Protein AF-A0A450XR03-F1 (afdb_monomer_lite)

Foldseek 3Di:
DLVVVCVVVVHDSVVSVVCCVVVVVVVQVVCVVVVNRDDPAPPVNVVCVVVDDPDPDPPPPPPPPPPDPPDPVVPPDPPDPDD

Structure (mmCIF, N/CA/C/O backbone):
data_AF-A0A450XR03-F1
#
_entry.id   AF-A0A450XR03-F1
#
loop_
_atom_site.group_PDB
_atom_site.id
_atom_site.type_symbol
_atom_site.label_atom_id
_atom_site.label_alt_id
_atom_site.label_comp_id
_atom_site.label_asym_id
_atom_site.label_entity_id
_atom_site.label_seq_id
_atom_site.pdbx_PDB_ins_code
_atom_site.Cartn_x
_atom_site.Cartn_y
_atom_site.Cartn_z
_atom_site.occupancy
_atom_site.B_iso_or_equiv
_atom_site.auth_seq_id
_atom_site.auth_comp_id
_atom_site.auth_asym_id
_atom_site.auth_atom_id
_atom_site.pdbx_PDB_model_num
ATOM 1 N N . LEU A 1 1 ? 4.809 -8.501 -1.472 1.00 76.31 1 LEU A N 1
ATOM 2 C CA . LEU A 1 1 ? 3.902 -7.47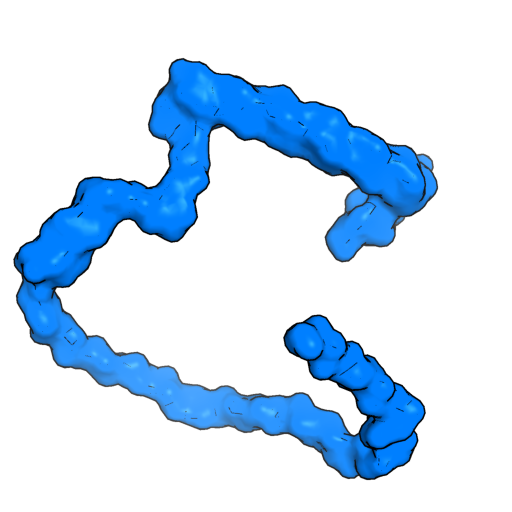5 -2.049 1.00 76.31 1 LEU A CA 1
ATOM 3 C C . LEU A 1 1 ? 4.560 -6.718 -3.203 1.00 76.31 1 LEU A C 1
ATOM 5 O O . LEU A 1 1 ? 4.020 -6.757 -4.296 1.00 76.31 1 LEU A O 1
ATOM 9 N N . 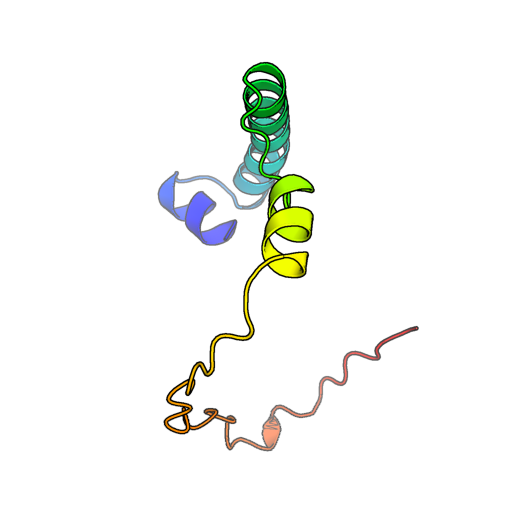GLN A 1 2 ? 5.722 -6.085 -2.999 1.00 83.12 2 GLN A N 1
ATOM 10 C CA . GLN A 1 2 ? 6.411 -5.328 -4.060 1.00 83.12 2 GLN A CA 1
ATOM 11 C C . GLN A 1 2 ? 6.808 -6.191 -5.265 1.00 83.12 2 GLN A C 1
ATOM 13 O O . GLN A 1 2 ? 6.600 -5.766 -6.388 1.00 83.12 2 GLN A O 1
ATOM 18 N N . GLU A 1 3 ? 7.294 -7.415 -5.043 1.00 86.75 3 GLU A N 1
ATOM 19 C CA . GLU A 1 3 ? 7.645 -8.361 -6.118 1.00 86.75 3 GLU A CA 1
ATOM 20 C C . GLU A 1 3 ? 6.436 -8.782 -6.967 1.00 86.75 3 GLU A C 1
ATOM 22 O O . GLU A 1 3 ? 6.547 -8.921 -8.177 1.00 86.75 3 GLU A O 1
ATOM 27 N N . VAL A 1 4 ? 5.260 -8.923 -6.347 1.00 90.31 4 VAL A N 1
ATOM 28 C CA . VAL A 1 4 ? 4.017 -9.272 -7.053 1.00 90.31 4 VAL A CA 1
ATOM 29 C C . VAL A 1 4 ? 3.569 -8.115 -7.941 1.00 90.31 4 VAL A C 1
ATOM 31 O O . VAL A 1 4 ? 3.224 -8.324 -9.095 1.00 90.31 4 VAL A O 1
ATOM 34 N N . ILE A 1 5 ? 3.615 -6.885 -7.423 1.00 88.50 5 ILE A N 1
ATOM 35 C CA . ILE A 1 5 ? 3.286 -5.674 -8.190 1.00 88.50 5 ILE A CA 1
ATOM 36 C C . ILE A 1 5 ? 4.302 -5.474 -9.318 1.00 88.50 5 ILE A C 1
ATOM 38 O O . ILE A 1 5 ? 3.917 -5.208 -10.449 1.00 88.50 5 ILE A O 1
ATOM 42 N N . ALA A 1 6 ? 5.588 -5.662 -9.026 1.00 91.12 6 ALA A N 1
ATOM 43 C CA . ALA A 1 6 ? 6.658 -5.599 -10.010 1.00 91.12 6 ALA A CA 1
ATOM 44 C C . ALA A 1 6 ? 6.407 -6.570 -11.174 1.00 91.12 6 ALA A C 1
ATOM 46 O O . ALA A 1 6 ? 6.425 -6.164 -12.330 1.00 91.12 6 ALA A O 1
ATOM 47 N N . HIS A 1 7 ? 6.061 -7.819 -10.859 1.00 92.25 7 HIS A N 1
ATOM 48 C CA . HIS A 1 7 ? 5.728 -8.828 -11.857 1.00 92.25 7 HIS A CA 1
ATOM 49 C C . HIS A 1 7 ? 4.457 -8.499 -12.657 1.00 92.25 7 HIS A C 1
ATOM 51 O O . HIS A 1 7 ? 4.448 -8.640 -13.874 1.00 92.25 7 HIS A O 1
ATOM 57 N N . LEU A 1 8 ? 3.393 -8.033 -11.995 1.00 94.50 8 LEU A N 1
ATOM 58 C CA . LEU A 1 8 ? 2.116 -7.714 -12.648 1.00 94.50 8 LEU A CA 1
ATOM 59 C C . LEU A 1 8 ? 2.212 -6.5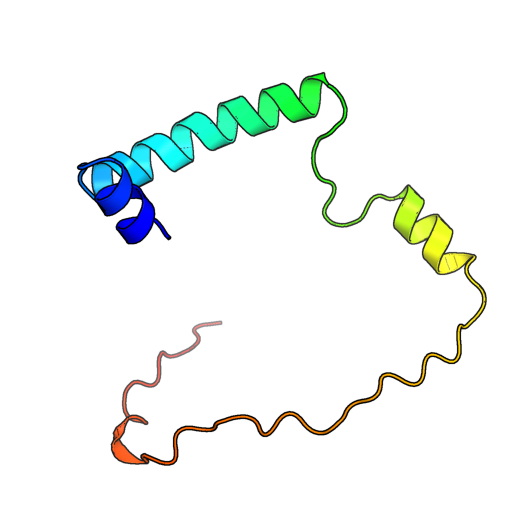55 -13.646 1.00 94.50 8 LEU A C 1
ATOM 61 O O . LEU A 1 8 ? 1.451 -6.520 -14.609 1.00 94.50 8 LEU A O 1
ATOM 65 N N . PHE A 1 9 ? 3.113 -5.606 -13.405 1.00 91.75 9 PHE A N 1
ATOM 66 C CA . PHE A 1 9 ? 3.272 -4.405 -14.226 1.00 91.75 9 PHE A CA 1
ATOM 67 C C . PHE A 1 9 ? 4.574 -4.390 -15.034 1.00 91.75 9 PHE A C 1
ATOM 69 O O . PHE A 1 9 ? 4.969 -3.327 -15.508 1.00 91.75 9 PHE A O 1
ATOM 76 N N . ASP A 1 10 ? 5.236 -5.545 -15.160 1.00 94.44 10 ASP A N 1
ATOM 77 C CA . ASP A 1 10 ? 6.504 -5.717 -15.880 1.00 94.44 10 ASP A CA 1
ATOM 78 C C . ASP A 1 10 ? 7.551 -4.641 -15.530 1.00 94.44 10 ASP A C 1
ATOM 80 O O . ASP A 1 10 ? 8.179 -4.010 -16.379 1.00 94.44 10 ASP A O 1
ATOM 84 N N . MET A 1 11 ? 7.697 -4.376 -14.231 1.00 93.88 11 MET A N 1
ATOM 85 C CA . MET A 1 11 ? 8.619 -3.376 -13.698 1.00 93.88 11 MET A CA 1
ATOM 86 C C . MET A 1 11 ? 9.568 -3.995 -12.678 1.00 93.88 11 MET A C 1
ATOM 88 O O . MET A 1 11 ? 9.326 -5.073 -12.138 1.00 93.88 11 MET A O 1
ATOM 92 N N . SER A 1 12 ? 10.661 -3.301 -12.365 1.00 94.25 12 SER A N 1
ATOM 93 C CA . SER A 1 12 ? 11.570 -3.758 -11.317 1.00 94.25 12 SER A CA 1
ATOM 94 C C . SER A 1 12 ? 10.959 -3.574 -9.922 1.00 94.25 12 SER A C 1
ATOM 96 O O . SER A 1 12 ? 10.120 -2.701 -9.681 1.00 94.25 12 SER A O 1
ATOM 98 N N . GLN A 1 13 ? 11.435 -4.353 -8.947 1.00 89.38 13 GLN A N 1
ATOM 99 C CA . GLN A 1 13 ? 11.026 -4.192 -7.548 1.00 89.38 13 GLN A CA 1
ATOM 100 C C . GLN A 1 13 ? 11.325 -2.779 -7.017 1.00 89.38 13 GLN A C 1
ATOM 102 O O . GLN A 1 13 ? 10.532 -2.227 -6.255 1.00 89.38 13 GLN A O 1
ATOM 107 N N . SER A 1 14 ? 12.444 -2.170 -7.426 1.00 93.38 14 SER A N 1
ATOM 108 C CA . SER A 1 14 ? 12.806 -0.812 -7.007 1.00 93.38 14 SER A CA 1
ATOM 109 C C . SER A 1 14 ? 11.856 0.240 -7.583 1.00 93.38 14 SER A C 1
ATOM 111 O O . SER A 1 14 ? 11.465 1.160 -6.863 1.00 93.38 14 SER A O 1
ATOM 113 N N . GLN A 1 15 ? 11.419 0.071 -8.834 1.00 92.25 15 GLN A N 1
ATOM 114 C CA . GLN A 1 15 ? 10.393 0.914 -9.451 1.00 92.25 15 GLN A CA 1
ATOM 115 C C . GLN A 1 15 ? 9.044 0.748 -8.744 1.00 92.25 15 GLN A C 1
ATOM 117 O O . GLN A 1 15 ? 8.431 1.746 -8.365 1.00 92.25 15 GLN A O 1
ATOM 122 N N . ALA A 1 16 ? 8.614 -0.489 -8.480 1.00 93.12 16 ALA A N 1
ATOM 123 C CA . ALA A 1 16 ? 7.384 -0.755 -7.736 1.00 93.12 16 ALA A CA 1
ATOM 124 C C . ALA A 1 16 ? 7.421 -0.114 -6.340 1.00 93.12 16 ALA A C 1
ATOM 126 O O . ALA A 1 16 ? 6.463 0.536 -5.925 1.00 93.12 16 ALA A O 1
ATOM 127 N N . ASN A 1 17 ? 8.546 -0.235 -5.631 1.00 93.38 17 ASN A N 1
ATOM 128 C CA . ASN A 1 17 ? 8.747 0.385 -4.324 1.00 93.38 17 ASN A CA 1
ATOM 129 C C . ASN A 1 17 ? 8.609 1.918 -4.390 1.00 93.38 17 ASN A C 1
ATOM 131 O O . ASN A 1 17 ? 7.851 2.519 -3.623 1.00 93.38 17 ASN A O 1
ATOM 135 N N . PHE A 1 18 ? 9.288 2.548 -5.351 1.00 94.56 18 PHE A N 1
ATOM 136 C CA . PHE A 1 18 ? 9.220 3.992 -5.569 1.00 94.56 18 PHE A CA 1
ATOM 137 C C . PHE A 1 18 ? 7.787 4.476 -5.831 1.00 94.56 18 PHE A C 1
ATOM 139 O O . PHE A 1 18 ? 7.322 5.438 -5.207 1.00 94.56 18 PHE A O 1
ATOM 146 N N . TRP A 1 19 ? 7.057 3.782 -6.706 1.00 93.69 19 TRP A N 1
ATOM 147 C CA . TRP A 1 19 ? 5.681 4.139 -7.035 1.00 93.69 19 TRP A CA 1
ATOM 148 C C . TRP A 1 19 ? 4.724 3.917 -5.871 1.00 93.69 19 TRP A C 1
ATOM 150 O O . TRP A 1 19 ? 3.895 4.786 -5.608 1.00 93.69 19 TRP A O 1
ATOM 160 N N . ILE A 1 20 ? 4.875 2.829 -5.112 1.00 92.69 20 ILE A N 1
ATOM 161 C CA . ILE A 1 20 ? 4.065 2.581 -3.913 1.00 92.69 20 ILE A CA 1
ATOM 162 C C . ILE A 1 20 ? 4.221 3.732 -2.921 1.00 92.69 20 ILE A C 1
ATOM 164 O O . ILE A 1 20 ? 3.217 4.258 -2.440 1.00 92.69 20 ILE A O 1
ATOM 168 N N . HIS A 1 21 ? 5.448 4.173 -2.635 1.00 92.31 21 HIS A N 1
ATOM 169 C CA . HIS A 1 21 ? 5.672 5.286 -1.711 1.00 92.31 21 HIS A CA 1
ATOM 170 C C . HIS A 1 21 ? 5.134 6.621 -2.231 1.00 92.31 21 HIS A C 1
ATOM 172 O O . HIS A 1 21 ? 4.609 7.413 -1.445 1.00 92.31 21 HIS A O 1
ATOM 178 N N . THR A 1 22 ? 5.240 6.863 -3.536 1.00 94.00 22 THR A N 1
ATOM 179 C CA . THR A 1 22 ? 4.772 8.102 -4.168 1.00 94.00 22 THR A CA 1
ATOM 180 C C . THR A 1 22 ? 3.247 8.167 -4.179 1.00 94.00 22 THR A C 1
ATOM 182 O O . THR A 1 22 ? 2.653 9.109 -3.653 1.00 94.00 22 THR A O 1
ATOM 185 N N . LEU A 1 23 ? 2.598 7.125 -4.698 1.00 92.31 23 LEU A N 1
ATOM 186 C CA . LEU A 1 23 ? 1.146 7.071 -4.856 1.00 92.31 23 LEU A CA 1
ATOM 187 C C . LEU A 1 23 ? 0.421 6.924 -3.519 1.00 92.31 23 LEU A C 1
ATOM 189 O O . LEU A 1 23 ? -0.653 7.494 -3.351 1.00 92.31 23 LEU A O 1
ATOM 193 N N . SER A 1 24 ? 1.016 6.245 -2.532 1.00 90.50 24 SER A N 1
ATOM 194 C CA . SER A 1 24 ? 0.416 6.138 -1.195 1.00 90.50 24 SER A CA 1
ATOM 195 C C . SER A 1 24 ? 0.234 7.497 -0.520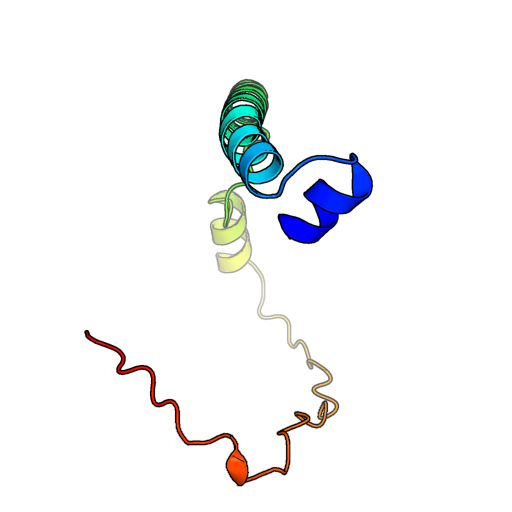 1.00 90.50 24 SER A C 1
ATOM 197 O O . SER A 1 24 ? -0.723 7.671 0.229 1.00 90.50 24 SER A O 1
ATOM 199 N N . LYS A 1 25 ? 1.133 8.463 -0.754 1.00 91.62 25 LYS A N 1
ATOM 200 C CA . LYS A 1 25 ? 0.994 9.820 -0.200 1.00 91.62 25 LYS A CA 1
ATOM 201 C C . LYS A 1 25 ? -0.179 10.548 -0.845 1.00 91.62 25 LYS A C 1
ATOM 203 O O . LYS A 1 25 ? -1.064 11.010 -0.140 1.00 91.62 25 LYS A O 1
ATOM 208 N N . VAL A 1 26 ? -0.232 10.535 -2.176 1.00 93.44 26 VAL A N 1
ATOM 209 C CA . VAL A 1 26 ? -1.322 11.152 -2.944 1.00 93.44 26 VAL A CA 1
ATOM 210 C C . VAL A 1 26 ? -2.673 10.549 -2.562 1.00 93.44 26 VAL A C 1
ATOM 212 O O . VAL A 1 26 ? -3.635 11.278 -2.332 1.00 93.44 26 VAL A O 1
ATOM 215 N N . LEU A 1 27 ? -2.738 9.221 -2.434 1.00 89.19 27 LEU A N 1
ATOM 216 C CA . LEU A 1 27 ? -3.946 8.518 -2.019 1.00 89.19 27 LEU A CA 1
ATOM 217 C C . LEU A 1 27 ? -4.382 8.932 -0.610 1.00 89.19 27 LEU A C 1
ATOM 219 O O . LEU A 1 27 ? -5.556 9.219 -0.396 1.00 89.19 27 LEU A O 1
ATOM 223 N N . LYS A 1 28 ? -3.450 8.999 0.347 1.00 87.62 28 LYS A N 1
ATOM 224 C CA . LYS A 1 28 ? -3.749 9.449 1.713 1.00 87.62 28 LYS A CA 1
ATOM 225 C C . LYS A 1 28 ? -4.247 10.889 1.741 1.00 87.62 28 LYS A C 1
ATOM 227 O O . LYS A 1 28 ? -5.228 11.155 2.426 1.00 87.62 28 LYS A O 1
ATOM 232 N N . ASP A 1 29 ? -3.628 11.783 0.978 1.00 89.56 29 ASP A N 1
ATOM 233 C CA . ASP A 1 29 ? -4.034 13.189 0.909 1.00 89.56 29 ASP A CA 1
ATOM 234 C C . ASP A 1 29 ? -5.432 13.337 0.298 1.00 89.56 29 ASP A C 1
ATOM 236 O O . ASP A 1 29 ? -6.259 14.098 0.801 1.00 89.56 29 ASP A O 1
ATOM 240 N N . ALA A 1 30 ? -5.732 12.575 -0.757 1.00 90.94 30 ALA A N 1
ATOM 241 C CA . ALA A 1 30 ? -7.056 12.552 -1.371 1.00 90.94 30 ALA A CA 1
ATOM 242 C C . ALA A 1 30 ? -8.125 12.013 -0.407 1.00 90.94 30 ALA A C 1
ATOM 244 O O . ALA A 1 30 ? -9.175 12.634 -0.243 1.00 90.94 30 ALA A O 1
ATOM 245 N N . LEU A 1 31 ? -7.839 10.898 0.274 1.00 87.81 31 LEU A N 1
ATOM 246 C CA . LEU A 1 31 ? -8.736 10.313 1.274 1.00 87.81 31 LEU A CA 1
ATOM 247 C C . LEU A 1 31 ? -8.953 11.253 2.463 1.00 87.81 31 LEU A C 1
ATOM 249 O O . LEU A 1 31 ? -10.079 11.380 2.936 1.00 87.81 31 LEU A O 1
ATOM 253 N N . HIS A 1 32 ? -7.907 11.949 2.912 1.00 85.31 32 HIS A N 1
ATOM 254 C CA . HIS A 1 32 ? -8.002 12.940 3.981 1.00 85.31 32 HIS A CA 1
ATOM 255 C C . HIS A 1 32 ? -8.912 14.105 3.587 1.00 85.31 32 HIS A C 1
ATOM 257 O O . HIS A 1 32 ? -9.810 14.459 4.346 1.00 85.31 32 HIS A O 1
ATOM 263 N N . ARG A 1 33 ? -8.738 14.667 2.383 1.00 86.75 33 ARG A N 1
ATOM 264 C CA . ARG A 1 33 ? -9.590 15.760 1.877 1.00 86.75 33 ARG A CA 1
ATOM 265 C C . ARG A 1 33 ? -11.060 15.367 1.769 1.00 86.75 33 ARG A C 1
ATOM 267 O O . ARG A 1 33 ? -11.926 16.206 1.973 1.00 86.75 33 ARG A O 1
ATOM 274 N N . GLN A 1 34 ? -11.330 14.109 1.435 1.00 85.00 34 GLN A N 1
ATOM 275 C CA . GLN A 1 34 ? -12.686 13.575 1.309 1.00 85.00 34 GLN A CA 1
ATOM 276 C C . GLN A 1 34 ? -13.270 13.084 2.649 1.00 85.00 34 GLN A C 1
ATOM 278 O O . GLN A 1 34 ? -14.405 12.626 2.679 1.00 85.00 34 GLN A O 1
ATOM 283 N N . GLY A 1 35 ? -12.512 13.143 3.752 1.00 80.12 35 GLY A N 1
ATOM 284 C CA . GLY A 1 35 ? -12.960 12.663 5.064 1.00 80.12 35 GLY A CA 1
ATOM 285 C C . GLY A 1 35 ? -13.009 11.136 5.213 1.00 80.12 35 GLY A C 1
ATOM 286 O O . GLY A 1 35 ? -13.464 10.643 6.238 1.00 80.12 35 GLY A O 1
ATOM 287 N N . TYR A 1 36 ? -12.502 10.375 4.237 1.00 77.81 36 TYR A N 1
ATOM 288 C CA . TYR A 1 36 ? -12.465 8.903 4.242 1.00 77.81 36 TYR A CA 1
ATOM 289 C C . TYR A 1 36 ? -11.088 8.342 4.612 1.00 77.81 36 TYR A C 1
ATOM 291 O O . TYR A 1 36 ? -10.745 7.217 4.242 1.00 77.81 36 TYR A O 1
ATOM 299 N N . ALA A 1 37 ? -10.249 9.121 5.299 1.00 74.75 37 ALA A N 1
ATOM 300 C CA . ALA A 1 37 ? -8.978 8.604 5.782 1.00 74.75 37 ALA A CA 1
ATOM 301 C C . ALA A 1 37 ? -9.252 7.413 6.719 1.00 74.75 37 ALA A C 1
ATOM 303 O O . ALA A 1 37 ? -10.003 7.568 7.684 1.00 74.75 37 ALA A O 1
ATOM 304 N N . PRO A 1 38 ? -8.671 6.228 6.460 1.00 65.12 38 PRO A N 1
ATOM 305 C CA . PRO A 1 38 ? -8.913 5.066 7.299 1.00 65.12 38 PRO A CA 1
ATOM 306 C C . PRO A 1 38 ? -8.349 5.341 8.695 1.00 65.12 38 PRO A C 1
ATOM 308 O O . PRO A 1 38 ? -7.133 5.320 8.899 1.00 65.12 38 PRO A O 1
ATOM 311 N N . SER A 1 39 ? -9.229 5.618 9.660 1.00 64.81 39 SER A N 1
ATOM 312 C CA . SER A 1 39 ? -8.841 5.613 11.066 1.00 64.81 39 SER A CA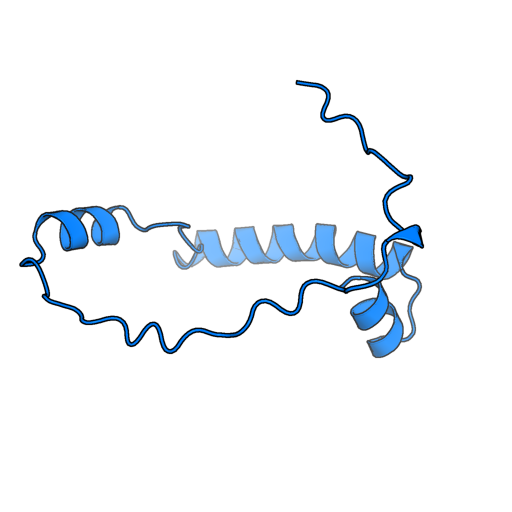 1
ATOM 313 C C . SER A 1 39 ? -8.616 4.168 11.482 1.00 64.81 39 SER A C 1
ATOM 315 O O . SER A 1 39 ? -9.462 3.309 11.234 1.00 64.81 39 SER A O 1
ATOM 317 N N . ARG A 1 40 ? -7.472 3.886 12.114 1.00 63.66 40 ARG A N 1
ATOM 318 C CA . ARG A 1 40 ? -7.151 2.537 12.602 1.00 63.66 40 ARG A CA 1
ATOM 319 C C . ARG A 1 40 ? -8.214 2.036 13.582 1.00 63.66 40 ARG A C 1
ATOM 321 O O . ARG A 1 40 ? -8.507 0.849 13.582 1.00 63.66 40 ARG A O 1
ATOM 328 N N . ILE A 1 41 ? -8.773 2.951 14.373 1.00 61.81 41 ILE A N 1
ATOM 329 C CA . ILE A 1 41 ? -10.005 2.787 15.141 1.00 61.81 41 ILE A CA 1
ATOM 330 C C . ILE A 1 41 ? -10.651 4.183 15.180 1.00 61.81 41 ILE A C 1
ATOM 332 O O . ILE A 1 41 ? -10.035 5.113 15.708 1.00 61.81 41 ILE A O 1
ATOM 336 N N . PRO A 1 42 ? -11.815 4.408 14.551 1.00 67.62 42 PRO A N 1
ATOM 337 C CA . PRO A 1 42 ? -12.540 5.667 14.696 1.00 67.62 42 PRO A CA 1
ATOM 338 C C . PRO A 1 42 ? -12.814 5.930 16.180 1.00 67.62 42 PRO A C 1
ATOM 340 O O . PRO A 1 42 ? -13.167 5.003 16.902 1.00 67.62 42 PRO A O 1
ATOM 343 N N . LYS A 1 43 ? -12.676 7.171 16.652 1.00 68.88 43 LYS A N 1
ATOM 344 C CA . LYS A 1 43 ? -13.047 7.508 18.036 1.00 68.88 43 LYS A CA 1
ATOM 345 C C . LYS A 1 43 ? -14.510 7.130 18.308 1.00 68.88 43 LYS A C 1
ATOM 347 O O . LYS A 1 43 ? -14.795 6.457 19.283 1.00 68.88 43 LYS A O 1
ATOM 352 N N . ASP A 1 44 ? -15.371 7.382 17.328 1.00 69.12 44 ASP A N 1
ATOM 353 C CA . ASP A 1 44 ? -16.779 6.982 17.318 1.00 69.12 44 ASP A CA 1
ATOM 354 C C . ASP A 1 44 ? -16.980 5.460 17.420 1.00 69.12 44 ASP A C 1
ATOM 356 O O . ASP A 1 44 ? -18.010 4.994 17.891 1.00 69.12 44 ASP A O 1
ATOM 360 N N . MET A 1 45 ? -16.012 4.658 16.964 1.00 69.94 45 MET A N 1
ATOM 361 C CA . MET A 1 45 ? -16.037 3.205 17.122 1.00 69.94 45 MET A CA 1
ATOM 362 C C . MET A 1 45 ? -15.664 2.810 18.553 1.00 69.94 45 MET A C 1
ATOM 364 O O . MET A 1 45 ? -16.316 1.930 19.094 1.00 69.94 45 MET A O 1
ATOM 368 N N . LEU A 1 46 ? -14.675 3.463 19.177 1.00 73.50 46 LEU A N 1
ATOM 369 C CA . LEU A 1 46 ? -14.350 3.242 20.594 1.00 73.50 46 LEU A CA 1
ATOM 370 C C . LEU A 1 46 ? -15.522 3.632 21.496 1.00 73.50 46 LEU A C 1
ATOM 372 O O . LEU A 1 46 ? -15.921 2.832 22.332 1.00 73.50 46 LEU A O 1
ATOM 376 N N . ASP A 1 47 ? -16.126 4.794 21.250 1.00 76.44 47 ASP A N 1
ATOM 377 C CA . ASP A 1 47 ? -17.296 5.259 21.997 1.00 76.44 47 ASP A CA 1
ATOM 378 C C . ASP A 1 47 ? -18.475 4.281 21.830 1.00 76.44 47 ASP A C 1
ATOM 380 O O . ASP A 1 47 ? -19.209 4.008 22.776 1.00 76.44 47 ASP A O 1
ATOM 384 N N . ARG A 1 48 ? -18.650 3.693 20.638 1.00 73.06 48 ARG A N 1
ATOM 385 C CA . ARG A 1 48 ? -19.650 2.637 20.416 1.00 73.06 48 ARG A CA 1
ATOM 386 C C . ARG A 1 48 ? -19.311 1.340 21.143 1.00 73.06 48 ARG A C 1
ATOM 388 O O . ARG A 1 48 ? -20.217 0.771 21.728 1.00 73.06 48 ARG A O 1
ATOM 395 N N . LEU A 1 49 ? -18.050 0.906 21.129 1.00 72.19 49 LEU A N 1
ATOM 396 C CA . LEU A 1 49 ? -17.578 -0.290 21.838 1.00 72.19 49 LEU A CA 1
ATOM 397 C C . LEU A 1 49 ? -17.709 -0.156 23.361 1.00 72.19 49 LEU A C 1
ATOM 399 O O . LEU A 1 49 ? -18.006 -1.137 24.030 1.00 72.19 49 LEU A O 1
ATOM 403 N N . GLU A 1 50 ? -17.503 1.040 23.917 1.00 77.50 50 GLU A N 1
ATOM 404 C CA . GLU A 1 50 ? -17.683 1.299 25.353 1.00 77.50 50 GLU A CA 1
ATOM 405 C C . GLU A 1 50 ? -19.155 1.240 25.787 1.00 77.50 50 GLU A C 1
ATOM 407 O O . GLU A 1 50 ? -19.445 0.902 26.932 1.00 77.50 50 GLU A O 1
ATOM 412 N N . ASN A 1 51 ? -20.081 1.554 24.875 1.00 77.38 51 ASN A N 1
ATOM 413 C CA . ASN A 1 51 ? -21.526 1.533 25.123 1.00 77.38 51 ASN A CA 1
ATOM 414 C C . ASN A 1 51 ? -22.220 0.276 24.566 1.00 77.38 51 ASN A C 1
ATOM 416 O O . ASN A 1 51 ? -23.445 0.170 24.638 1.00 77.38 51 ASN A O 1
ATOM 420 N N . GLU A 1 52 ? -21.469 -0.657 23.981 1.00 74.31 52 GLU A N 1
ATOM 421 C CA . GLU A 1 52 ? -22.003 -1.909 23.454 1.00 74.31 52 GLU A CA 1
ATOM 422 C C . GLU A 1 52 ? -22.208 -2.898 24.608 1.00 74.31 52 GLU A C 1
ATOM 424 O O . GLU A 1 52 ? -21.335 -3.085 25.457 1.00 74.31 52 GLU A O 1
ATOM 429 N N . GLU A 1 53 ? -23.388 -3.519 24.673 1.00 74.62 53 GLU A N 1
ATOM 430 C CA . GLU A 1 53 ? -23.646 -4.576 25.651 1.00 74.62 53 GLU A CA 1
ATOM 431 C C . GLU A 1 53 ? -22.669 -5.738 25.430 1.00 74.62 53 GLU A C 1
ATOM 433 O O . GLU A 1 53 ? -22.335 -6.067 24.291 1.00 74.62 53 GLU A O 1
ATOM 438 N N . LEU A 1 54 ? -22.224 -6.376 26.521 1.00 68.31 54 LEU A N 1
ATOM 439 C CA . LEU A 1 54 ? -21.376 -7.568 26.463 1.00 68.31 54 LEU A CA 1
ATOM 440 C C . LEU A 1 54 ? -22.069 -8.646 25.624 1.00 68.31 54 LEU A C 1
ATOM 442 O O . LEU A 1 54 ? -22.959 -9.353 26.095 1.00 68.31 54 LEU A O 1
ATOM 446 N N . GLN A 1 55 ? -21.656 -8.764 24.368 1.00 65.69 55 GLN A N 1
ATOM 447 C CA . GLN A 1 55 ? -22.101 -9.834 23.499 1.00 65.69 55 GLN A CA 1
ATOM 448 C C . GLN A 1 55 ? -21.350 -11.103 23.890 1.00 65.69 55 GLN A C 1
ATOM 450 O O . GLN A 1 55 ? -20.121 -11.167 23.823 1.00 65.69 55 GLN A O 1
ATOM 455 N N . ASP A 1 56 ? -22.111 -12.119 24.291 1.00 63.06 56 ASP A N 1
ATOM 456 C CA . ASP A 1 56 ? -21.615 -13.457 24.608 1.00 63.06 56 ASP A CA 1
ATOM 457 C C . ASP A 1 56 ? -21.289 -14.187 23.293 1.00 63.06 56 ASP A C 1
ATOM 459 O O . ASP A 1 56 ? -21.962 -15.117 22.842 1.00 63.06 56 ASP A O 1
ATOM 463 N N . PHE A 1 57 ? -20.283 -13.679 22.584 1.00 59.72 57 PHE A N 1
ATOM 464 C CA . PHE A 1 57 ? -19.793 -14.315 21.378 1.00 59.72 57 PHE A CA 1
ATOM 465 C C . PHE A 1 57 ? -18.985 -15.542 21.766 1.00 59.72 57 PHE A C 1
ATOM 467 O O . PHE A 1 57 ? -17.805 -15.461 22.111 1.00 59.72 57 PHE A O 1
ATOM 474 N N . ALA A 1 58 ? -19.602 -16.709 21.620 1.00 55.84 58 ALA A N 1
ATOM 475 C CA . ALA A 1 58 ? -18.854 -17.934 21.426 1.00 55.84 58 ALA A CA 1
ATOM 476 C C . ALA A 1 58 ? -18.120 -17.820 20.082 1.00 55.84 58 ALA A C 1
ATOM 478 O O . ALA A 1 58 ? -18.674 -18.097 19.017 1.00 55.84 58 ALA A O 1
ATOM 479 N N . ILE A 1 59 ? -16.864 -17.372 20.115 1.00 60.75 59 ILE A N 1
ATOM 480 C CA . ILE A 1 59 ? -15.954 -17.621 19.001 1.00 60.75 59 ILE A CA 1
ATOM 481 C C . ILE A 1 59 ? -15.836 -19.141 18.935 1.00 60.75 59 ILE A C 1
ATOM 483 O O . ILE A 1 59 ? -15.296 -19.747 19.861 1.00 60.75 59 ILE A O 1
ATOM 487 N N . ASP A 1 60 ? -16.348 -19.755 17.865 1.00 59.34 60 ASP A N 1
ATOM 488 C CA . ASP A 1 60 ? -16.030 -21.143 17.547 1.00 59.34 60 ASP A CA 1
ATOM 489 C C . ASP A 1 60 ? -14.539 -21.206 17.210 1.00 59.34 60 ASP A C 1
ATOM 491 O O . ASP A 1 60 ? -14.102 -21.112 16.061 1.00 59.34 60 ASP A O 1
ATOM 495 N N . GLY A 1 61 ? -13.735 -21.287 18.265 1.00 58.41 61 GLY A N 1
ATOM 496 C CA . GLY A 1 61 ? -12.326 -21.599 18.219 1.00 58.41 61 GLY A CA 1
ATOM 497 C C . GLY A 1 61 ? -12.150 -23.070 17.892 1.00 58.41 61 GLY A C 1
ATOM 498 O O . GLY A 1 61 ? -11.403 -23.741 18.599 1.00 58.41 61 GLY A O 1
ATOM 499 N N . THR A 1 62 ? -12.819 -23.577 16.845 1.00 56.06 62 THR A N 1
ATOM 500 C CA . THR A 1 62 ? -12.427 -24.835 16.223 1.00 56.06 62 THR A CA 1
ATOM 501 C C . THR A 1 62 ? -10.942 -24.711 15.950 1.00 56.06 62 THR A C 1
ATOM 503 O O . THR A 1 62 ? -10.484 -23.880 15.162 1.00 56.06 62 THR A O 1
ATOM 506 N N . GLU A 1 63 ? -10.189 -25.476 16.731 1.00 58.81 63 GLU A N 1
ATOM 507 C CA . GLU A 1 63 ? -8.749 -25.428 16.847 1.00 58.81 63 GLU A CA 1
ATOM 508 C C . GLU A 1 63 ? -8.136 -25.514 15.451 1.00 58.81 63 GLU A C 1
ATOM 510 O O . GLU A 1 63 ? -7.951 -26.592 14.879 1.00 58.81 63 GLU A O 1
ATOM 515 N N . ARG A 1 64 ? -7.814 -24.366 14.850 1.00 60.16 64 ARG A N 1
ATOM 516 C CA . ARG A 1 64 ? -7.004 -24.371 13.641 1.00 60.16 64 ARG A CA 1
ATOM 517 C C . ARG A 1 64 ? -5.652 -24.884 14.085 1.00 60.16 64 ARG A C 1
ATOM 519 O O . ARG A 1 64 ? -4.917 -24.164 14.760 1.00 60.16 64 ARG A O 1
ATOM 526 N N . LYS A 1 65 ? -5.329 -26.132 13.730 1.00 64.75 65 LYS A N 1
ATOM 527 C CA . LYS A 1 65 ? -3.986 -26.682 13.924 1.00 64.75 65 LYS A CA 1
ATOM 528 C C . LYS A 1 65 ? -2.991 -25.650 13.412 1.00 64.75 65 LYS A C 1
ATOM 530 O O . LYS A 1 65 ? -2.913 -25.390 12.211 1.00 64.75 65 LYS A O 1
ATOM 535 N N . ILE A 1 66 ? -2.231 -25.059 14.328 1.00 63.28 66 ILE A N 1
ATOM 536 C CA . ILE A 1 66 ? -1.070 -24.268 13.954 1.00 63.28 66 ILE A CA 1
ATOM 537 C C . ILE A 1 66 ? -0.152 -25.250 13.232 1.00 63.28 66 ILE A C 1
ATOM 539 O O . ILE A 1 66 ? 0.355 -26.187 13.852 1.00 63.28 66 ILE A O 1
ATOM 543 N N . ASN A 1 67 ? 0.050 -25.064 11.928 1.00 58.22 67 ASN A N 1
ATOM 544 C CA . ASN A 1 67 ? 1.046 -25.822 11.186 1.00 58.22 67 ASN A CA 1
ATOM 545 C C . ASN A 1 67 ? 2.434 -25.334 11.618 1.00 58.22 67 ASN A C 1
ATOM 547 O O . ASN A 1 67 ? 3.061 -24.506 10.958 1.00 58.22 67 ASN A O 1
ATOM 551 N N . ARG A 1 68 ? 2.890 -25.782 12.790 1.00 63.28 68 ARG A N 1
ATOM 552 C CA . ARG A 1 68 ? 4.287 -25.633 13.186 1.00 63.28 68 ARG A CA 1
ATOM 553 C C . ARG A 1 68 ? 5.083 -26.554 12.273 1.00 63.28 68 ARG A C 1
ATOM 555 O O . ARG A 1 68 ? 4.874 -27.763 12.292 1.00 63.28 68 ARG A O 1
ATOM 562 N N . GLN A 1 69 ? 5.963 -25.981 11.456 1.00 64.38 69 GLN A N 1
ATOM 563 C CA . GLN A 1 69 ? 6.898 -26.772 10.662 1.00 64.38 69 GLN A CA 1
ATOM 564 C C . GLN A 1 69 ? 7.694 -27.681 11.608 1.00 64.38 69 GLN A C 1
ATOM 566 O O . GLN A 1 69 ? 8.310 -27.210 12.559 1.00 64.38 69 GLN A O 1
ATOM 571 N N . ILE A 1 70 ? 7.626 -28.991 11.361 1.00 61.62 70 ILE A N 1
ATOM 572 C CA . ILE A 1 70 ? 8.199 -30.047 12.215 1.00 61.62 70 ILE A CA 1
ATOM 573 C C . ILE A 1 70 ? 9.728 -30.152 12.018 1.00 61.62 70 ILE A C 1
ATOM 575 O O . ILE A 1 70 ? 10.408 -30.892 12.727 1.00 61.62 70 ILE A O 1
ATOM 579 N N . ASP A 1 71 ? 10.304 -29.393 11.079 1.00 64.50 71 ASP A N 1
ATOM 580 C CA . ASP A 1 71 ? 11.734 -29.470 10.801 1.00 64.50 71 ASP A CA 1
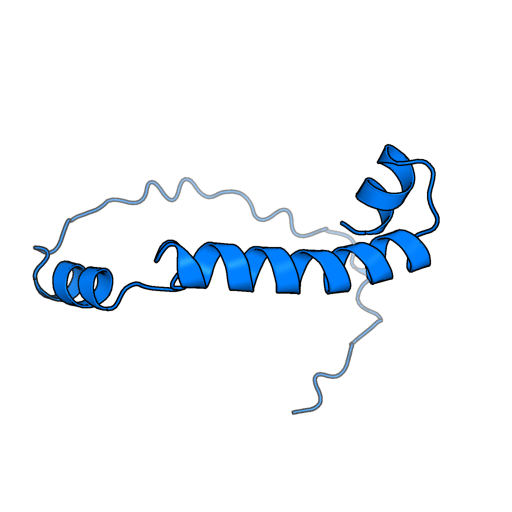ATOM 581 C C . ASP A 1 71 ? 12.577 -28.664 11.804 1.00 64.50 71 ASP A C 1
ATOM 583 O O . ASP A 1 71 ? 12.659 -27.435 11.772 1.00 64.50 71 ASP A O 1
ATOM 587 N N . ASN A 1 72 ? 13.272 -29.407 12.665 1.00 58.12 72 ASN A N 1
ATOM 588 C CA . ASN A 1 72 ? 14.228 -28.902 13.643 1.00 58.12 72 ASN A CA 1
ATOM 589 C C . ASN A 1 72 ? 15.507 -28.288 13.028 1.00 58.12 72 ASN A C 1
ATOM 591 O O . ASN A 1 72 ? 16.317 -27.712 13.758 1.00 58.12 72 ASN A O 1
ATOM 595 N N . ARG A 1 73 ? 15.744 -28.386 11.710 1.00 56.47 73 ARG A N 1
ATOM 596 C CA . ARG A 1 73 ? 16.987 -27.874 11.096 1.00 56.47 73 ARG A CA 1
ATOM 597 C C . ARG A 1 73 ? 17.016 -26.376 10.805 1.00 56.47 73 ARG A C 1
ATOM 599 O O . ARG A 1 73 ? 18.107 -25.835 10.636 1.00 56.47 73 ARG A O 1
ATOM 606 N N . LEU A 1 74 ? 15.879 -25.679 10.784 1.00 54.66 74 LEU A N 1
ATOM 607 C CA . LEU A 1 74 ? 15.843 -24.243 10.455 1.00 54.66 74 LEU A CA 1
ATOM 608 C C . LEU A 1 74 ? 15.938 -23.309 11.678 1.00 54.66 74 LEU A C 1
ATOM 610 O O . LEU A 1 74 ? 15.952 -22.089 11.524 1.00 54.66 74 LEU A O 1
ATOM 614 N N . TYR A 1 75 ? 16.125 -23.845 12.890 1.00 51.91 75 TYR A N 1
ATOM 615 C CA . TYR A 1 75 ? 16.256 -23.067 14.135 1.00 51.91 75 TYR A CA 1
ATOM 616 C C . TYR A 1 75 ? 17.602 -22.340 14.329 1.00 51.91 75 TYR A C 1
ATOM 618 O O . TYR A 1 75 ? 17.921 -21.906 15.437 1.00 51.91 75 TYR A O 1
ATOM 626 N N . ARG A 1 76 ? 18.415 -22.158 13.280 1.00 49.69 76 ARG A N 1
ATOM 627 C CA . ARG A 1 76 ? 19.707 -21.456 13.384 1.00 49.69 76 ARG A CA 1
ATOM 628 C C . ARG A 1 76 ? 19.797 -20.208 12.517 1.00 49.69 76 ARG A C 1
ATOM 630 O O . ARG A 1 76 ? 20.801 -19.982 11.857 1.00 49.69 76 ARG A O 1
ATOM 637 N N . LYS A 1 77 ? 18.797 -19.337 12.615 1.00 45.91 77 LYS A N 1
ATOM 638 C CA . LYS A 1 77 ? 19.041 -17.887 12.610 1.00 45.91 77 LYS A CA 1
ATOM 639 C C . LYS A 1 77 ? 18.164 -17.245 13.679 1.00 45.91 77 LYS A C 1
ATOM 641 O O . LYS A 1 77 ? 17.089 -16.733 13.397 1.00 45.91 77 LYS A O 1
ATOM 646 N N . ARG A 1 78 ? 18.641 -17.292 14.931 1.00 44.62 78 ARG A N 1
ATOM 647 C CA . ARG A 1 78 ? 18.254 -16.311 15.952 1.00 44.62 78 ARG A CA 1
ATOM 648 C C . ARG A 1 78 ? 18.498 -14.933 15.337 1.00 44.62 78 ARG A C 1
ATOM 650 O O . ARG A 1 78 ? 19.651 -14.544 15.181 1.00 44.62 78 ARG A O 1
ATOM 657 N N . ILE A 1 79 ? 17.440 -14.233 14.951 1.00 51.94 79 ILE A N 1
ATOM 658 C CA . ILE A 1 79 ? 17.504 -12.784 14.790 1.00 51.94 79 ILE A CA 1
ATOM 659 C C . ILE A 1 79 ? 17.471 -12.258 16.226 1.00 51.94 79 ILE A C 1
ATOM 661 O O . ILE A 1 79 ? 16.468 -12.483 16.908 1.00 51.94 79 ILE A O 1
ATOM 665 N N . PRO A 1 80 ? 18.559 -11.673 16.755 1.00 40.34 80 PRO A N 1
ATOM 666 C CA . PRO A 1 80 ? 18.502 -11.080 18.076 1.00 40.34 80 PRO A CA 1
ATOM 667 C C . PRO A 1 80 ? 17.536 -9.900 18.001 1.00 40.34 80 PRO A C 1
ATOM 669 O O . PRO A 1 80 ? 17.720 -8.974 17.211 1.00 40.34 80 PRO A O 1
ATOM 672 N N . CYS A 1 81 ? 16.481 -9.968 18.805 1.00 36.28 81 CYS A N 1
ATOM 673 C CA . CYS A 1 81 ? 15.656 -8.818 19.116 1.00 36.28 81 CYS A CA 1
ATOM 674 C C . CYS A 1 81 ? 16.529 -7.900 19.981 1.00 36.28 81 CYS A C 1
ATOM 676 O O . CYS A 1 81 ? 16.700 -8.160 21.169 1.00 36.28 81 CYS A O 1
ATOM 678 N N . PHE A 1 82 ? 17.162 -6.902 19.366 1.00 37.81 82 PHE A N 1
ATOM 679 C CA . PHE A 1 82 ? 17.715 -5.771 20.103 1.00 37.81 82 PHE A CA 1
ATOM 680 C C . PHE A 1 82 ? 16.527 -4.895 20.508 1.00 37.81 82 PHE A C 1
ATOM 682 O O . PHE A 1 82 ? 15.920 -4.242 19.660 1.00 37.81 82 PHE A O 1
ATOM 689 N N . ILE A 1 83 ? 16.154 -4.993 21.784 1.00 45.50 83 ILE A N 1
ATOM 690 C CA . ILE A 1 83 ? 15.474 -3.926 22.523 1.00 45.50 83 ILE A CA 1
ATOM 691 C C . ILE A 1 83 ? 16.577 -3.048 23.109 1.00 45.50 83 ILE A C 1
ATOM 693 O O . ILE A 1 83 ? 17.581 -3.639 23.574 1.00 45.50 83 ILE A O 1
#

Organism: NCBI:txid2126335

Radius of gyration: 21.53 Å; chains: 1; bounding box: 43×46×42 Å

pLDDT: mean 73.71, std 16.36, range [36.28, 94.56]

Sequence (83 aa):
LQEVIAHLFDMSQSQANFWIHTLSKVLKDALHRQGYAPSRIPKDMLDRLENEELQDFAIDGTERKINRQIDNRLYRKRIPCFI

Secondary structure (DSSP, 8-state):
-HHHHHHHTT--HHHHHHHHHHHHHHHHHHHHHTT----SS-HHHHHHHHTS-------------------GGG---------